Protein AF-A0A7W1XAE5-F1 (afdb_monomer_lite)

Secondary structure (DSSP, 8-state):
-----------TT--EE--SSS--EE--HHHHHHHHHHHHHHHHHHHHHHHHHH-SSS-HHHHHHHHHHHHHHHHHHHTT---HHHHHHHHHHHHHHHHHS-TTSHHHHHHHHHHHHHHHHH-

Foldseek 3Di:
DDDPDLDDDPDPQWDFDDDPDDDTDTDRCVVVVLVVLLVVLLVLLVVLLVCLVVDPQDDPVVSVVLNVLSVVQNVCSVVVNQDLVNLVSLLVSLVVVLVVGPCPDPNNVSSVSSNVSSVVNND

Radius of gyration: 20.69 Å; chains: 1; bounding box: 38×56×49 Å

Organism: NCBI:txid1329516

Sequence (123 aa):
MGKDGIHIDQNHGQLIINKGGKNSIVQNNYLQHQRNEWDVLERKLRQLIETLEKTDELNEDKKVEYLATLYGPQKMVEAGKCTKGILEHLNQKLNEMSGIIAAGGTLGGMISAVMQTVDTLLK

pLDDT: mean 72.7, std 19.14, range [35.44, 89.56]

Structure (mmCIF, N/CA/C/O backbone):
data_AF-A0A7W1XAE5-F1
#
_entry.id   AF-A0A7W1XAE5-F1
#
loop_
_atom_site.group_PDB
_atom_site.id
_atom_site.type_symbol
_atom_site.label_atom_id
_atom_site.label_alt_id
_atom_site.label_comp_id
_atom_site.label_asym_id
_atom_site.label_entity_id
_atom_site.label_seq_id
_atom_site.pdbx_PDB_ins_code
_atom_site.Cartn_x
_atom_site.Cartn_y
_atom_site.Cartn_z
_atom_site.occupancy
_atom_site.B_iso_or_equiv
_atom_site.auth_seq_id
_atom_site.auth_comp_id
_atom_site.auth_asym_id
_atom_site.auth_atom_id
_atom_site.pdbx_PDB_model_num
ATOM 1 N N . MET A 1 1 ? 21.583 -45.239 -31.376 1.00 35.44 1 MET A N 1
ATOM 2 C CA . MET A 1 1 ? 20.964 -45.092 -30.041 1.00 35.44 1 MET A CA 1
ATOM 3 C C . MET A 1 1 ? 21.604 -43.888 -29.361 1.00 35.44 1 MET A C 1
ATOM 5 O O . MET A 1 1 ? 22.648 -44.032 -28.739 1.00 35.44 1 MET A O 1
ATOM 9 N N . GLY A 1 2 ? 21.068 -42.688 -29.596 1.00 38.72 2 GLY A N 1
ATOM 10 C CA . GLY A 1 2 ? 21.541 -41.464 -28.943 1.00 38.72 2 GLY A CA 1
ATOM 11 C C . GLY A 1 2 ? 20.830 -41.323 -27.605 1.00 38.72 2 GLY A C 1
ATOM 12 O O . GLY A 1 2 ? 19.608 -41.404 -27.566 1.00 38.72 2 GLY A O 1
ATOM 13 N N . LYS A 1 3 ? 21.585 -41.215 -26.513 1.00 40.84 3 LYS A N 1
ATOM 14 C CA . LYS A 1 3 ? 21.030 -41.023 -25.174 1.00 40.84 3 LYS A CA 1
ATOM 15 C C . LYS A 1 3 ? 20.512 -39.589 -25.070 1.00 40.84 3 LYS A C 1
ATOM 17 O O . LYS A 1 3 ? 21.309 -38.672 -24.897 1.00 40.84 3 LYS A O 1
ATOM 22 N N . ASP A 1 4 ? 19.200 -39.411 -25.179 1.00 38.31 4 ASP A N 1
ATOM 23 C CA . ASP A 1 4 ? 18.535 -38.190 -24.732 1.00 38.31 4 ASP A CA 1
ATOM 24 C C . ASP A 1 4 ? 18.694 -38.105 -23.210 1.00 38.31 4 ASP A C 1
ATOM 26 O O . ASP A 1 4 ? 18.134 -38.904 -22.459 1.00 38.31 4 ASP A O 1
ATOM 30 N N . GLY A 1 5 ? 19.543 -37.188 -22.755 1.00 41.38 5 GLY A N 1
ATOM 31 C CA . GLY A 1 5 ? 19.808 -36.947 -21.343 1.00 41.38 5 GLY A CA 1
ATOM 32 C C . GLY A 1 5 ? 19.463 -35.510 -20.994 1.00 41.38 5 GLY A C 1
ATOM 33 O O . GLY A 1 5 ? 20.032 -34.581 -21.564 1.00 41.38 5 GLY A O 1
ATOM 34 N N . ILE A 1 6 ? 18.546 -35.325 -20.047 1.00 45.03 6 ILE A N 1
ATOM 35 C CA . ILE A 1 6 ? 18.319 -34.029 -19.410 1.00 45.03 6 ILE A CA 1
ATOM 36 C C . ILE A 1 6 ? 19.484 -33.818 -18.438 1.00 45.03 6 ILE A C 1
ATOM 38 O O . ILE A 1 6 ? 19.527 -34.441 -17.380 1.00 45.03 6 ILE A O 1
ATOM 42 N N . HIS A 1 7 ? 20.449 -32.977 -18.809 1.00 44.19 7 HIS A N 1
ATOM 43 C CA . HIS A 1 7 ? 21.460 -32.489 -17.873 1.00 44.19 7 HIS A CA 1
ATOM 44 C C . HIS A 1 7 ? 20.893 -31.274 -17.140 1.00 44.19 7 HIS A C 1
ATOM 46 O O . HIS A 1 7 ? 20.682 -30.224 -17.744 1.00 44.19 7 HIS A O 1
ATOM 52 N N . ILE A 1 8 ? 20.625 -31.434 -15.845 1.00 44.62 8 ILE A N 1
ATOM 53 C CA . ILE A 1 8 ? 20.294 -30.329 -14.946 1.00 44.62 8 ILE A CA 1
ATOM 54 C C . ILE A 1 8 ? 21.602 -29.924 -14.271 1.00 44.62 8 ILE A C 1
ATOM 56 O O . ILE A 1 8 ? 22.023 -30.559 -13.308 1.00 44.62 8 ILE A O 1
ATOM 60 N N . ASP A 1 9 ? 22.266 -28.906 -14.812 1.00 44.88 9 ASP A N 1
ATOM 61 C CA . ASP A 1 9 ? 23.418 -28.284 -14.162 1.00 44.88 9 ASP A CA 1
ATOM 62 C C . ASP A 1 9 ? 22.887 -27.223 -13.188 1.00 44.88 9 ASP A C 1
ATOM 64 O O . ASP A 1 9 ? 22.155 -26.312 -13.585 1.00 44.88 9 ASP A O 1
ATOM 68 N N . GLN A 1 10 ? 23.169 -27.376 -11.892 1.00 38.59 10 GLN A N 1
ATOM 69 C CA . GLN A 1 10 ? 22.765 -26.413 -10.866 1.00 38.59 10 GLN A CA 1
ATOM 70 C C . GLN A 1 10 ? 23.663 -25.175 -10.936 1.00 38.59 10 GLN A C 1
ATOM 72 O O . GLN A 1 10 ? 24.534 -24.966 -10.096 1.00 38.59 10 GLN A O 1
ATOM 77 N N . ASN A 1 11 ? 23.421 -24.321 -11.926 1.00 42.53 11 ASN A N 1
ATOM 78 C CA . ASN A 1 11 ? 23.874 -22.939 -11.893 1.00 42.53 11 ASN A CA 1
ATOM 79 C C . ASN A 1 11 ? 22.654 -22.064 -11.599 1.00 42.53 11 ASN A C 1
ATOM 81 O O . ASN A 1 11 ? 21.674 -22.068 -12.349 1.00 42.53 11 ASN A O 1
ATOM 85 N N . HIS A 1 12 ? 22.668 -21.393 -10.446 1.00 45.88 12 HIS A N 1
ATOM 86 C CA . HIS A 1 12 ? 21.528 -20.659 -9.900 1.00 45.88 12 HIS A CA 1
ATOM 87 C C . HIS A 1 12 ? 20.979 -19.646 -10.925 1.00 45.88 12 HIS A C 1
ATOM 89 O O . HIS A 1 12 ? 21.525 -18.560 -11.094 1.00 45.88 12 HIS A O 1
ATOM 95 N N . GLY A 1 13 ? 19.882 -20.004 -11.603 1.00 40.06 13 GLY A N 1
ATOM 96 C CA . GLY A 1 13 ? 19.088 -19.092 -12.434 1.00 40.06 13 GLY A CA 1
ATOM 97 C C . GLY A 1 13 ? 19.054 -19.350 -13.946 1.00 40.06 13 GLY A C 1
ATOM 98 O O . GLY A 1 13 ? 18.313 -18.640 -14.627 1.00 40.06 13 GLY A O 1
ATOM 99 N N . GLN A 1 14 ? 19.767 -20.345 -14.491 1.00 40.97 14 GLN A N 1
ATOM 100 C CA . GLN A 1 14 ? 19.694 -20.674 -15.926 1.00 40.97 14 GLN A CA 1
ATOM 101 C C . GLN A 1 14 ? 19.194 -22.100 -16.186 1.00 40.97 14 GLN A C 1
ATOM 103 O O . GLN A 1 14 ? 19.806 -23.080 -15.780 1.00 40.97 14 GLN A O 1
ATOM 108 N N . LEU A 1 15 ? 18.094 -22.206 -16.937 1.00 46.94 15 LEU A N 1
ATOM 109 C CA . LEU A 1 15 ? 17.660 -23.444 -17.584 1.00 46.94 15 LEU A CA 1
ATOM 110 C C . LEU A 1 15 ? 18.138 -23.413 -19.038 1.00 46.94 15 LEU A C 1
ATOM 112 O O . LEU A 1 15 ? 17.645 -22.616 -19.835 1.00 46.94 15 LEU A O 1
ATOM 116 N N . ILE A 1 16 ? 19.097 -24.274 -19.383 1.00 47.50 16 ILE A N 1
ATOM 117 C CA . ILE A 1 16 ? 19.568 -24.449 -20.762 1.00 47.50 16 ILE A CA 1
ATOM 118 C C . ILE A 1 16 ? 18.964 -25.744 -21.307 1.00 47.50 16 ILE A C 1
ATOM 120 O O . ILE A 1 16 ? 19.365 -26.840 -20.923 1.00 47.50 16 ILE A O 1
ATOM 124 N N . ILE A 1 17 ? 18.002 -25.625 -22.222 1.00 49.03 17 ILE A N 1
ATOM 125 C CA . ILE A 1 17 ? 17.396 -26.778 -22.898 1.00 49.03 17 ILE A CA 1
ATOM 126 C C . ILE A 1 17 ? 18.063 -26.936 -24.265 1.00 49.03 17 ILE A C 1
ATOM 128 O O . ILE A 1 17 ? 17.735 -26.226 -25.214 1.00 49.03 17 ILE A O 1
ATOM 132 N N . ASN A 1 18 ? 18.991 -27.887 -24.380 1.00 48.59 18 ASN A N 1
ATOM 133 C CA . ASN A 1 18 ? 19.574 -28.273 -25.664 1.00 48.59 18 ASN A CA 1
ATOM 134 C C . ASN A 1 18 ? 18.723 -29.374 -26.312 1.00 48.59 18 ASN A C 1
ATOM 136 O O . ASN A 1 18 ? 18.915 -30.558 -26.048 1.00 48.59 18 ASN A O 1
ATOM 140 N N . LYS A 1 19 ? 17.792 -28.996 -27.195 1.00 41.41 19 LYS A N 1
ATOM 141 C CA . LYS A 1 19 ? 17.299 -29.915 -28.234 1.00 41.41 19 LYS A CA 1
ATOM 142 C C . LYS A 1 19 ? 18.287 -29.850 -29.393 1.00 41.41 19 LYS A C 1
ATOM 144 O O . LYS A 1 19 ? 18.621 -28.749 -29.811 1.00 41.41 19 LYS A O 1
ATOM 149 N N . GLY A 1 20 ? 18.765 -31.000 -29.873 1.00 47.09 20 GLY A N 1
ATOM 150 C CA . GLY A 1 20 ? 19.842 -31.180 -30.864 1.00 47.09 20 GLY A CA 1
ATOM 151 C C . GLY A 1 20 ? 19.655 -30.526 -32.244 1.00 47.09 20 GLY A C 1
ATOM 152 O O . GLY A 1 20 ? 19.748 -31.191 -33.268 1.00 47.09 20 GLY A O 1
ATOM 153 N N . GLY A 1 21 ? 19.441 -29.216 -32.289 1.00 38.62 21 GLY A N 1
ATOM 154 C CA . GLY A 1 21 ? 19.308 -28.404 -33.485 1.00 38.62 21 GLY A CA 1
ATOM 155 C C . GLY A 1 21 ? 19.331 -26.924 -33.112 1.00 38.62 21 GLY A C 1
ATOM 156 O O . GLY A 1 21 ? 18.298 -26.382 -32.750 1.00 38.62 21 GLY A O 1
ATOM 157 N N . LYS A 1 22 ? 20.524 -26.314 -33.176 1.00 44.59 22 LYS A N 1
ATOM 158 C CA . LYS A 1 22 ? 20.878 -24.876 -33.297 1.00 44.59 22 LYS A CA 1
ATOM 159 C C . LYS A 1 22 ? 20.029 -23.771 -32.624 1.00 44.59 22 LYS A C 1
ATOM 161 O O . LYS A 1 22 ? 20.274 -22.609 -32.917 1.00 44.59 22 LYS A O 1
ATOM 166 N N . ASN A 1 23 ? 19.122 -24.065 -31.700 1.00 38.25 23 ASN A N 1
ATOM 167 C CA . ASN A 1 23 ? 18.337 -23.061 -30.982 1.00 38.25 23 ASN A CA 1
ATOM 168 C C . ASN A 1 23 ? 18.520 -23.242 -29.476 1.00 38.25 23 ASN A C 1
ATOM 170 O O . ASN A 1 23 ? 17.745 -23.924 -28.810 1.00 38.25 23 ASN A O 1
ATOM 174 N N . SER A 1 24 ? 19.562 -22.608 -28.945 1.00 38.81 24 SER A N 1
ATOM 175 C CA . SER A 1 24 ? 19.743 -22.432 -27.507 1.00 38.81 24 SER A CA 1
ATOM 176 C C . SER A 1 24 ? 18.786 -21.336 -27.035 1.00 38.81 24 SER A C 1
ATOM 178 O O . SER A 1 24 ? 19.022 -20.155 -27.280 1.00 38.81 24 SER A O 1
ATOM 180 N N . ILE A 1 25 ? 17.686 -21.710 -26.380 1.00 44.59 25 ILE A N 1
ATOM 181 C CA . ILE A 1 25 ? 16.812 -20.743 -25.705 1.00 44.59 25 ILE A CA 1
ATOM 182 C C . ILE A 1 25 ? 17.432 -20.462 -24.336 1.00 44.59 25 ILE A C 1
ATOM 184 O O . ILE A 1 25 ? 17.345 -21.285 -23.429 1.00 44.59 25 ILE A O 1
ATOM 188 N N . VAL A 1 26 ? 18.083 -19.307 -24.197 1.00 43.25 26 VAL A N 1
ATOM 189 C CA . VAL A 1 26 ? 18.549 -18.792 -22.903 1.00 43.25 26 VAL A CA 1
ATOM 190 C C . VAL A 1 26 ? 17.409 -17.970 -22.305 1.00 43.25 26 VAL A C 1
ATOM 192 O O . VAL A 1 26 ? 17.176 -16.833 -22.710 1.00 43.25 26 VAL A O 1
ATOM 195 N N . GLN A 1 27 ? 16.655 -18.552 -21.370 1.00 41.88 27 GLN A N 1
ATOM 196 C CA . GLN A 1 27 ? 15.601 -17.835 -20.651 1.00 41.88 27 GLN A CA 1
ATOM 197 C C . GLN A 1 27 ? 16.211 -17.159 -19.417 1.00 41.88 27 GLN A C 1
ATOM 199 O O . GLN A 1 27 ? 16.582 -17.811 -18.444 1.00 41.88 27 GLN A O 1
ATOM 204 N N . ASN A 1 28 ? 16.358 -15.837 -19.484 1.00 37.09 28 ASN A N 1
ATOM 205 C CA . ASN A 1 28 ? 16.932 -15.031 -18.412 1.00 37.09 28 ASN A CA 1
ATOM 206 C C . ASN A 1 28 ? 15.850 -14.768 -17.343 1.00 37.09 28 ASN A C 1
ATOM 208 O O . ASN A 1 28 ? 15.032 -13.859 -17.478 1.00 37.09 28 ASN A O 1
ATOM 212 N N . ASN A 1 29 ? 15.801 -15.610 -16.307 1.00 43.47 29 ASN A N 1
ATOM 213 C CA . ASN A 1 29 ? 14.707 -15.683 -15.323 1.00 43.47 29 ASN A 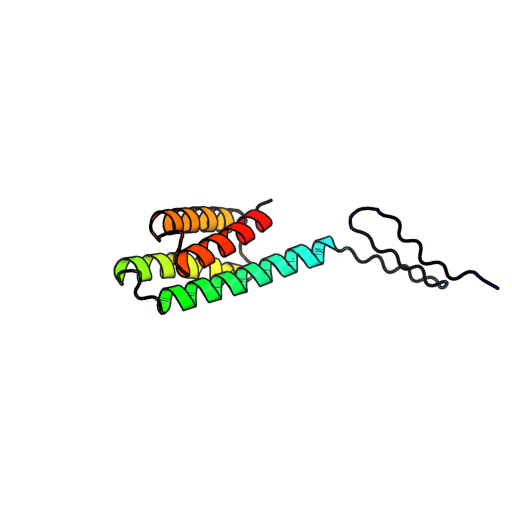CA 1
ATOM 214 C C . ASN A 1 29 ? 14.578 -14.434 -14.415 1.00 43.47 29 ASN A C 1
ATOM 216 O O . ASN A 1 29 ? 13.554 -14.217 -13.767 1.00 43.47 29 ASN A O 1
ATOM 220 N N . TYR A 1 30 ? 15.609 -13.584 -14.390 1.00 41.72 30 TYR A N 1
ATOM 221 C CA . TYR A 1 30 ? 15.699 -12.408 -13.518 1.00 41.72 30 TYR A CA 1
ATOM 222 C C . TYR A 1 30 ? 14.729 -11.280 -13.917 1.00 41.72 30 TYR A C 1
ATOM 224 O O . TYR A 1 30 ? 14.113 -10.644 -13.065 1.00 41.72 30 TYR A O 1
ATOM 232 N N . LEU A 1 31 ? 14.524 -11.072 -15.225 1.00 43.09 31 LEU A N 1
ATOM 233 C CA . LEU A 1 31 ? 13.614 -10.039 -15.742 1.00 43.09 31 LEU A CA 1
ATOM 234 C C . LEU A 1 31 ? 12.133 -10.408 -15.559 1.00 43.09 31 LEU A C 1
ATOM 236 O O . LEU A 1 31 ? 11.295 -9.518 -15.433 1.00 43.09 31 LEU A O 1
ATOM 240 N N . GLN A 1 32 ? 11.797 -11.704 -15.523 1.00 48.12 32 GLN A N 1
ATOM 241 C CA . GLN A 1 32 ? 10.431 -12.157 -15.231 1.00 48.12 32 GLN A CA 1
ATOM 242 C C . GLN A 1 32 ? 10.089 -12.033 -13.744 1.00 48.12 32 GLN A C 1
ATOM 244 O O . GLN A 1 32 ? 8.970 -11.637 -13.431 1.00 48.12 32 GLN A O 1
ATOM 249 N N . HIS A 1 33 ? 11.039 -12.305 -12.841 1.00 48.81 33 HIS A N 1
ATOM 250 C CA . HIS A 1 33 ? 10.824 -12.142 -11.400 1.00 48.81 33 HIS A CA 1
ATOM 251 C C . HIS A 1 33 ? 10.515 -10.690 -11.022 1.00 48.81 33 HIS A C 1
ATOM 253 O O . HIS A 1 33 ? 9.514 -10.446 -10.361 1.00 48.81 33 HIS A O 1
ATOM 259 N N . GLN A 1 34 ? 11.298 -9.713 -11.499 1.00 52.41 34 GLN A N 1
ATOM 260 C CA . GLN A 1 34 ? 11.035 -8.304 -11.174 1.00 52.41 34 GLN A CA 1
ATOM 261 C C . GLN A 1 34 ? 9.696 -7.806 -11.728 1.00 52.41 34 GLN A C 1
ATOM 263 O O . GLN A 1 34 ? 8.976 -7.107 -11.022 1.00 52.41 34 GLN A O 1
ATOM 268 N N . ARG A 1 35 ? 9.324 -8.182 -12.961 1.00 58.34 35 ARG A N 1
ATOM 269 C CA . ARG A 1 35 ? 8.004 -7.830 -13.518 1.00 58.34 35 ARG A CA 1
ATOM 270 C C . ARG A 1 35 ? 6.865 -8.389 -12.662 1.00 58.34 35 ARG A C 1
ATOM 272 O O . ARG A 1 35 ? 5.906 -7.681 -12.394 1.00 58.34 35 ARG A O 1
ATOM 279 N N . ASN A 1 36 ? 7.025 -9.622 -12.185 1.00 71.25 36 ASN A N 1
ATOM 280 C CA . ASN A 1 36 ? 6.048 -10.284 -11.330 1.00 71.25 36 ASN A CA 1
ATOM 281 C C . ASN A 1 36 ? 5.925 -9.598 -9.957 1.00 71.25 36 ASN A C 1
ATOM 283 O O . ASN A 1 36 ? 4.817 -9.425 -9.467 1.00 71.25 36 ASN A O 1
ATOM 287 N N . GLU A 1 37 ? 7.026 -9.138 -9.355 1.00 81.31 37 GLU A N 1
ATOM 288 C CA . GLU A 1 37 ? 6.989 -8.433 -8.062 1.00 81.31 37 GLU A CA 1
ATOM 289 C C . GLU A 1 37 ? 6.275 -7.072 -8.142 1.00 81.31 37 GLU A C 1
ATOM 291 O O . GLU A 1 37 ? 5.535 -6.713 -7.226 1.00 81.31 37 GLU A O 1
ATOM 296 N N . TRP A 1 38 ? 6.417 -6.336 -9.251 1.00 83.44 38 TRP A N 1
ATOM 297 C CA . TRP A 1 38 ? 5.644 -5.107 -9.482 1.00 83.44 38 TRP A CA 1
ATOM 298 C C . TRP A 1 38 ? 4.141 -5.391 -9.639 1.00 83.44 38 TRP A C 1
ATOM 300 O O . TRP A 1 38 ? 3.330 -4.710 -9.009 1.00 83.44 38 TRP A O 1
ATOM 310 N N . ASP A 1 39 ? 3.769 -6.441 -10.381 1.00 83.44 39 ASP A N 1
ATOM 311 C CA . ASP A 1 39 ? 2.372 -6.890 -10.514 1.00 83.44 39 ASP A CA 1
ATOM 312 C C . ASP A 1 39 ? 1.802 -7.399 -9.168 1.00 83.44 39 ASP A C 1
ATOM 314 O O . ASP A 1 39 ? 0.615 -7.257 -8.853 1.00 83.44 39 ASP A O 1
ATOM 318 N N . VAL A 1 40 ? 2.643 -8.015 -8.330 1.00 86.75 40 VAL A N 1
ATOM 319 C CA . VAL A 1 40 ? 2.293 -8.422 -6.961 1.00 86.75 40 VAL A CA 1
ATOM 320 C C . VAL A 1 40 ? 2.075 -7.194 -6.077 1.00 86.75 40 VAL A C 1
ATOM 322 O O . VAL A 1 40 ? 1.080 -7.162 -5.348 1.00 86.75 40 VAL A O 1
ATOM 325 N N . LEU A 1 41 ? 2.948 -6.186 -6.156 1.00 88.69 41 LEU A N 1
ATOM 326 C CA . LEU A 1 41 ? 2.814 -4.944 -5.397 1.00 88.69 41 LEU A CA 1
ATOM 327 C C . LEU A 1 41 ? 1.527 -4.203 -5.770 1.00 88.69 41 LEU A C 1
ATOM 329 O O . LEU A 1 41 ? 0.794 -3.800 -4.868 1.00 88.69 41 LEU A O 1
ATOM 333 N N . GLU A 1 42 ? 1.221 -4.070 -7.065 1.00 87.69 42 GLU A N 1
ATOM 334 C CA . GLU A 1 42 ? -0.012 -3.428 -7.538 1.00 87.69 42 GLU A CA 1
ATOM 335 C C . GLU A 1 42 ? -1.250 -4.101 -6.931 1.00 87.69 42 GLU A C 1
ATOM 337 O O . GLU A 1 42 ? -2.082 -3.445 -6.299 1.00 87.69 42 GLU A O 1
ATOM 342 N N . ARG A 1 43 ? -1.351 -5.431 -7.065 1.00 86.62 43 ARG A N 1
ATOM 343 C CA . ARG A 1 43 ? -2.501 -6.187 -6.548 1.00 86.62 43 ARG A CA 1
ATOM 344 C C . ARG A 1 43 ? -2.632 -6.070 -5.035 1.00 86.62 43 ARG A C 1
ATOM 346 O O . ARG A 1 43 ? -3.740 -5.864 -4.545 1.00 86.62 43 ARG A O 1
ATOM 353 N N . LYS A 1 44 ? -1.526 -6.188 -4.294 1.00 87.62 44 LYS A N 1
ATOM 354 C CA . LYS A 1 44 ? -1.544 -6.091 -2.827 1.00 87.62 44 LYS A CA 1
ATOM 355 C C . LYS A 1 44 ? -1.897 -4.680 -2.353 1.00 87.62 44 LYS A C 1
ATOM 357 O O . LYS A 1 44 ? -2.667 -4.552 -1.407 1.00 87.62 44 LYS A O 1
ATOM 362 N N . LEU A 1 45 ? -1.396 -3.635 -3.018 1.00 89.38 45 LEU A N 1
ATOM 363 C CA . LEU A 1 45 ? -1.788 -2.250 -2.734 1.00 89.38 45 LEU A CA 1
ATOM 364 C C . LEU A 1 45 ? -3.282 -2.038 -2.970 1.00 89.38 45 LEU A C 1
ATOM 366 O O . LEU A 1 45 ? -3.951 -1.466 -2.114 1.00 89.38 45 LEU A O 1
ATOM 370 N N . ARG A 1 46 ? -3.822 -2.550 -4.083 1.00 87.25 46 ARG A N 1
ATOM 371 C CA . ARG A 1 46 ? -5.260 -2.465 -4.369 1.00 87.25 46 ARG A CA 1
ATOM 372 C C . ARG A 1 46 ? -6.095 -3.182 -3.307 1.00 87.25 46 ARG A C 1
ATOM 374 O O . ARG A 1 46 ? -7.045 -2.604 -2.794 1.00 87.25 46 ARG A O 1
ATOM 381 N N . GLN A 1 47 ? -5.710 -4.399 -2.925 1.00 88.25 47 GLN A N 1
ATOM 382 C CA . GLN A 1 47 ? -6.393 -5.152 -1.866 1.00 88.25 47 GLN A CA 1
ATOM 383 C C . GLN A 1 47 ? -6.333 -4.447 -0.508 1.00 88.25 47 GLN A C 1
ATOM 385 O O . GLN A 1 47 ? -7.332 -4.430 0.214 1.00 88.25 47 GLN A O 1
ATOM 390 N N . LEU A 1 48 ? -5.185 -3.853 -0.165 1.00 88.69 48 LEU A N 1
ATOM 391 C CA . LEU A 1 48 ? -5.039 -3.068 1.056 1.00 88.69 48 LEU A CA 1
ATOM 392 C C . LEU A 1 48 ? -5.982 -1.861 1.034 1.00 88.69 48 LEU A C 1
ATOM 394 O O . LEU A 1 48 ? -6.712 -1.673 1.999 1.00 88.69 48 LEU A O 1
ATOM 398 N N . ILE A 1 49 ? -6.012 -1.094 -0.060 1.00 89.56 49 ILE A N 1
ATOM 399 C CA . ILE A 1 49 ? -6.904 0.065 -0.227 1.00 89.56 49 ILE A CA 1
ATOM 400 C C . ILE A 1 49 ? -8.371 -0.353 -0.095 1.00 89.56 49 ILE A C 1
ATOM 402 O O . ILE A 1 49 ? -9.079 0.203 0.738 1.00 89.56 49 ILE A O 1
ATOM 406 N N . GLU A 1 50 ? -8.815 -1.382 -0.823 1.00 88.81 50 GLU A N 1
ATOM 407 C CA . GLU A 1 50 ? -10.204 -1.862 -0.752 1.00 88.81 50 GLU A CA 1
ATOM 408 C C . GLU A 1 50 ? -10.596 -2.330 0.656 1.00 88.81 50 GLU A C 1
ATOM 410 O O . GLU A 1 50 ? -11.730 -2.131 1.098 1.00 88.81 50 GLU A O 1
ATOM 415 N N . THR A 1 51 ? -9.670 -2.974 1.368 1.00 87.06 51 THR A N 1
ATOM 416 C CA . THR A 1 51 ? -9.905 -3.426 2.746 1.00 87.06 51 THR A CA 1
ATOM 417 C C . THR A 1 51 ? -9.950 -2.243 3.701 1.00 87.06 51 THR A C 1
ATOM 419 O O . THR A 1 51 ? -10.790 -2.205 4.596 1.00 87.06 51 THR A O 1
ATOM 422 N N . LEU A 1 52 ? -9.090 -1.249 3.490 1.00 87.25 52 LEU A N 1
ATOM 423 C CA . LEU A 1 52 ? -9.030 -0.038 4.296 1.00 87.25 52 LEU A CA 1
ATOM 424 C C . LEU A 1 52 ? -10.268 0.844 4.076 1.00 87.25 52 LEU A C 1
ATOM 426 O O . LEU A 1 52 ? -10.757 1.442 5.025 1.00 87.25 52 LEU A O 1
ATOM 430 N N . GLU A 1 53 ? -10.858 0.857 2.880 1.00 86.44 53 GLU A N 1
ATOM 431 C CA . GLU A 1 53 ? -12.150 1.512 2.627 1.00 86.44 53 GLU A CA 1
ATOM 432 C C . GLU A 1 53 ? -13.300 0.841 3.389 1.00 86.44 53 GLU A C 1
ATOM 434 O O . GLU A 1 53 ? -14.158 1.525 3.950 1.00 86.44 53 GLU A O 1
ATOM 439 N N . LYS A 1 54 ? -13.291 -0.494 3.463 1.00 85.44 54 LYS A N 1
ATOM 440 C CA . LYS A 1 54 ? -14.385 -1.301 4.032 1.00 85.44 54 LYS A CA 1
ATOM 441 C C . LYS A 1 54 ? -14.237 -1.624 5.518 1.00 85.44 54 LYS A C 1
ATOM 443 O O . LYS A 1 54 ? -15.185 -2.127 6.104 1.00 85.44 54 LYS A O 1
ATOM 448 N N . THR A 1 55 ? -13.070 -1.396 6.119 1.00 81.94 55 THR A N 1
ATOM 449 C CA . THR A 1 55 ? -12.838 -1.742 7.528 1.00 81.94 55 THR A CA 1
ATOM 450 C C . THR A 1 55 ? -13.505 -0.747 8.473 1.00 81.94 55 THR A C 1
ATOM 452 O O . THR A 1 55 ? -13.437 0.461 8.254 1.00 81.94 55 THR A O 1
ATOM 455 N N . ASP A 1 56 ? -14.085 -1.245 9.559 1.00 81.06 56 ASP A N 1
ATOM 456 C CA . ASP A 1 56 ? -14.585 -0.433 10.676 1.00 81.06 56 ASP A CA 1
ATOM 457 C C . ASP A 1 56 ? -13.559 -0.349 11.827 1.00 81.06 56 ASP A C 1
ATOM 459 O O . ASP A 1 56 ? -13.835 0.209 12.887 1.00 81.06 56 ASP A O 1
ATOM 463 N N . GLU A 1 57 ? -12.351 -0.901 11.633 1.00 74.81 57 GLU A N 1
ATOM 464 C CA . GLU A 1 57 ? -11.274 -0.928 12.638 1.00 74.81 57 GLU A CA 1
ATOM 465 C C . GLU A 1 57 ? -10.592 0.440 12.835 1.00 74.81 57 GLU A C 1
ATOM 467 O O . GLU A 1 57 ? -9.856 0.640 13.802 1.00 74.81 57 GLU A O 1
ATOM 472 N N . LEU A 1 58 ? -10.817 1.387 11.919 1.00 80.25 58 LEU A N 1
ATOM 473 C CA . LEU A 1 58 ? -10.236 2.728 11.931 1.00 80.25 58 LEU A CA 1
ATOM 474 C C . LEU A 1 58 ? -11.339 3.786 11.929 1.00 80.25 58 LEU A C 1
ATOM 476 O O . LEU A 1 58 ? -12.354 3.638 11.250 1.00 80.25 58 LEU A O 1
ATOM 480 N N . ASN A 1 59 ? -11.108 4.894 12.634 1.00 84.56 59 ASN A N 1
ATOM 481 C CA . ASN A 1 59 ? -11.949 6.078 12.492 1.00 84.56 59 ASN A CA 1
ATOM 482 C C . ASN A 1 59 ? -11.809 6.676 11.081 1.00 84.56 59 ASN A C 1
ATOM 484 O O . ASN A 1 59 ? -10.777 6.514 10.423 1.00 84.56 59 ASN A O 1
ATOM 488 N N . GLU A 1 60 ? -12.839 7.393 10.626 1.00 84.56 60 GLU A N 1
ATOM 489 C CA . GLU A 1 60 ? -12.860 7.949 9.267 1.00 84.56 60 GLU A CA 1
ATOM 490 C C . GLU A 1 60 ? -11.669 8.872 8.986 1.00 84.56 60 GLU A C 1
ATOM 492 O O . GLU A 1 60 ? -11.071 8.766 7.919 1.00 84.56 60 GLU A O 1
ATOM 497 N N . ASP A 1 61 ? -11.247 9.686 9.958 1.00 85.12 61 ASP A N 1
ATOM 498 C CA . ASP A 1 61 ? -10.103 10.591 9.788 1.00 85.12 61 ASP A CA 1
ATOM 499 C C . ASP A 1 61 ? -8.805 9.839 9.445 1.00 85.12 61 ASP A C 1
ATOM 501 O O . ASP A 1 61 ? -8.137 10.168 8.462 1.00 85.12 61 ASP A O 1
ATOM 505 N N . LYS A 1 62 ? -8.459 8.779 10.197 1.00 84.12 62 LYS A N 1
ATOM 506 C CA . LYS A 1 62 ? -7.255 7.979 9.899 1.00 84.12 62 LYS A CA 1
ATOM 507 C C . LYS A 1 62 ? -7.419 7.166 8.627 1.00 84.12 62 LYS A C 1
ATOM 509 O O . LYS A 1 62 ? -6.450 6.983 7.893 1.00 84.12 62 LYS 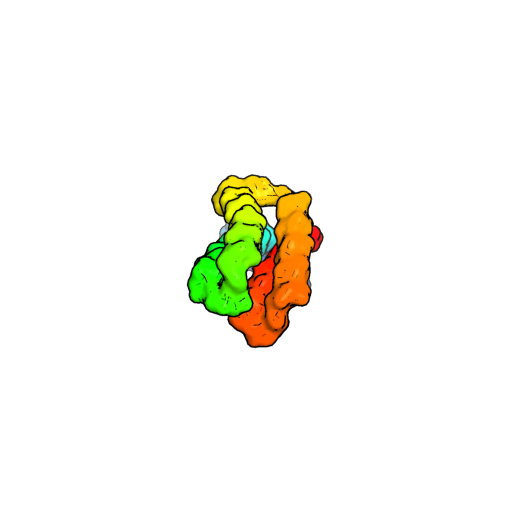A O 1
ATOM 514 N N . LYS A 1 63 ? -8.632 6.679 8.354 1.00 87.00 63 LYS A N 1
ATOM 515 C CA . LYS A 1 63 ? -8.933 5.966 7.112 1.00 87.00 63 LYS A CA 1
ATOM 516 C C . LYS A 1 63 ? -8.632 6.860 5.906 1.00 87.00 63 LYS A C 1
ATOM 518 O O . LYS A 1 63 ? -7.891 6.447 5.018 1.00 87.00 63 LYS A O 1
ATOM 523 N N . VAL A 1 64 ? -9.131 8.097 5.902 1.00 86.62 64 VAL A N 1
ATOM 524 C CA . VAL A 1 64 ? -8.886 9.078 4.833 1.00 86.62 64 VAL A CA 1
ATOM 525 C C . VAL A 1 64 ? -7.397 9.400 4.701 1.00 86.62 64 VAL A C 1
ATOM 527 O O . VAL A 1 64 ? -6.876 9.403 3.584 1.00 86.62 64 VAL A O 1
ATOM 530 N N . GLU A 1 65 ? -6.692 9.613 5.815 1.00 87.06 65 GLU A N 1
ATOM 531 C CA . GLU A 1 65 ? -5.247 9.878 5.814 1.00 87.06 65 GLU A CA 1
ATOM 532 C C . GLU A 1 65 ? -4.446 8.723 5.183 1.00 87.06 65 GLU A C 1
ATOM 534 O O . GLU A 1 65 ? -3.572 8.935 4.330 1.00 87.06 65 GLU A O 1
ATOM 539 N N . TYR A 1 66 ? -4.766 7.483 5.556 1.00 87.25 66 TYR A N 1
ATOM 540 C CA . TYR A 1 66 ? -4.088 6.300 5.033 1.00 87.25 66 TYR A CA 1
ATOM 541 C C . TYR A 1 66 ? -4.421 6.041 3.567 1.00 87.25 66 TYR A C 1
ATOM 543 O O . TYR A 1 66 ? -3.511 5.773 2.782 1.00 87.25 66 TYR A O 1
ATOM 551 N N . LEU A 1 67 ? -5.683 6.201 3.160 1.00 88.69 67 LEU A N 1
ATOM 552 C CA . LEU A 1 67 ? -6.072 6.107 1.753 1.00 88.69 67 LEU A CA 1
ATOM 553 C C . LEU A 1 67 ? -5.339 7.148 0.904 1.00 88.69 67 LEU A C 1
ATOM 555 O O . LEU A 1 67 ? -4.751 6.797 -0.119 1.00 88.69 67 LEU A O 1
ATOM 559 N N . ALA A 1 68 ? -5.297 8.409 1.348 1.00 86.94 68 ALA A N 1
ATOM 560 C CA . ALA A 1 68 ? -4.578 9.473 0.647 1.00 86.94 68 ALA A CA 1
ATOM 561 C C . ALA A 1 68 ? -3.088 9.133 0.465 1.00 86.94 68 ALA A C 1
ATOM 563 O O . ALA A 1 68 ? -2.513 9.379 -0.599 1.00 86.94 68 ALA A O 1
ATOM 564 N N . THR A 1 69 ? -2.488 8.505 1.477 1.00 86.88 69 THR A N 1
ATOM 565 C CA . THR A 1 69 ? -1.089 8.067 1.449 1.00 86.88 69 THR A CA 1
ATOM 566 C C . THR A 1 69 ? -0.848 6.907 0.479 1.00 86.88 69 THR A C 1
ATOM 568 O O . THR A 1 69 ? 0.196 6.876 -0.170 1.00 86.88 69 THR A O 1
ATOM 571 N N . LEU A 1 70 ? -1.792 5.968 0.343 1.00 88.56 70 LEU A N 1
ATOM 572 C CA . LEU A 1 70 ? -1.647 4.773 -0.502 1.00 88.56 70 LEU A CA 1
ATOM 573 C C . LEU A 1 70 ? -2.009 5.019 -1.976 1.00 88.56 70 LEU A C 1
ATOM 575 O O . LEU A 1 70 ? -1.393 4.423 -2.863 1.00 88.56 70 LEU A O 1
ATO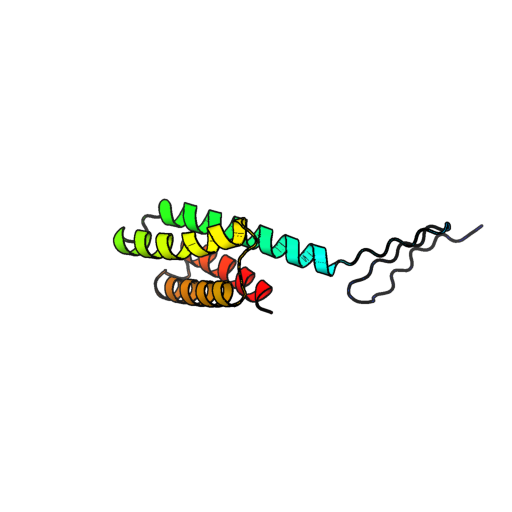M 579 N N . TYR A 1 71 ? -2.941 5.935 -2.260 1.00 87.12 71 TYR A N 1
ATOM 580 C CA . TYR A 1 71 ? -3.385 6.236 -3.628 1.00 87.12 71 TYR A CA 1
ATOM 581 C C . TYR A 1 71 ? -2.274 6.806 -4.523 1.00 87.12 71 TYR A C 1
ATOM 583 O O . TYR A 1 71 ? -2.236 6.524 -5.723 1.00 87.12 71 TYR A O 1
ATOM 591 N N . GLY A 1 72 ? -1.363 7.610 -3.966 1.00 85.88 72 GLY A N 1
ATOM 592 C CA . GLY A 1 72 ? -0.228 8.166 -4.711 1.00 85.88 72 GLY A CA 1
ATOM 593 C C . GLY A 1 72 ? 0.718 7.072 -5.228 1.00 85.88 72 GLY A C 1
ATOM 594 O O . GLY A 1 72 ? 0.871 6.931 -6.445 1.00 85.88 72 GLY A O 1
ATOM 595 N N . PRO A 1 73 ? 1.310 6.262 -4.331 1.00 85.06 73 PRO A N 1
ATOM 596 C CA . PRO A 1 73 ? 2.139 5.119 -4.695 1.00 85.06 73 PRO A CA 1
ATOM 597 C C . PRO A 1 73 ? 1.421 4.109 -5.595 1.00 85.06 73 PRO A C 1
ATOM 599 O O . PRO A 1 73 ? 2.021 3.676 -6.573 1.00 85.06 73 PRO A O 1
ATOM 602 N N . GLN A 1 74 ? 0.141 3.790 -5.349 1.00 85.62 74 GLN A N 1
ATOM 603 C CA . GLN A 1 74 ? -0.634 2.894 -6.221 1.00 85.62 74 GLN A CA 1
ATOM 604 C C . GLN A 1 74 ? -0.647 3.396 -7.672 1.00 85.62 74 GLN A C 1
ATOM 606 O O . GLN A 1 74 ? -0.253 2.662 -8.574 1.00 85.62 74 GLN A O 1
ATOM 611 N N . LYS A 1 75 ? -1.020 4.662 -7.905 1.00 86.31 75 LYS A N 1
ATOM 612 C CA . LYS A 1 75 ? -1.043 5.245 -9.260 1.00 86.31 75 LYS A CA 1
ATOM 613 C C . LYS A 1 75 ? 0.335 5.246 -9.918 1.00 86.31 75 LYS A C 1
ATOM 615 O O . LYS A 1 75 ? 0.445 5.107 -11.134 1.00 86.31 75 LYS A O 1
ATOM 620 N N . MET A 1 76 ? 1.395 5.426 -9.132 1.00 84.94 76 MET A N 1
ATOM 621 C CA . MET A 1 76 ? 2.768 5.403 -9.638 1.00 84.94 76 MET A CA 1
ATOM 622 C C . MET A 1 76 ? 3.224 3.986 -10.001 1.00 84.94 76 MET A C 1
ATOM 624 O O . MET A 1 76 ? 3.922 3.830 -11.003 1.00 84.94 76 MET A O 1
ATOM 628 N N . VAL A 1 77 ? 2.816 2.973 -9.231 1.00 85.44 77 VAL A N 1
ATOM 629 C CA . VAL A 1 77 ? 3.045 1.552 -9.539 1.00 85.44 77 VAL A CA 1
ATOM 630 C C . VAL A 1 77 ? 2.277 1.152 -10.800 1.00 85.44 77 VAL A C 1
ATOM 632 O O . VAL A 1 77 ? 2.901 0.663 -11.736 1.00 85.44 77 VAL A O 1
ATOM 635 N N . GLU A 1 78 ? 0.982 1.474 -10.892 1.00 81.31 78 GLU A N 1
ATOM 636 C CA . GLU A 1 78 ? 0.142 1.206 -12.076 1.00 81.31 78 GLU A CA 1
ATOM 637 C C . GLU A 1 78 ? 0.690 1.885 -13.346 1.00 81.31 78 GLU A C 1
ATOM 639 O O . GLU A 1 78 ? 0.652 1.326 -14.440 1.00 81.31 78 GLU A O 1
ATOM 644 N N . ALA A 1 79 ? 1.253 3.091 -13.212 1.00 81.69 79 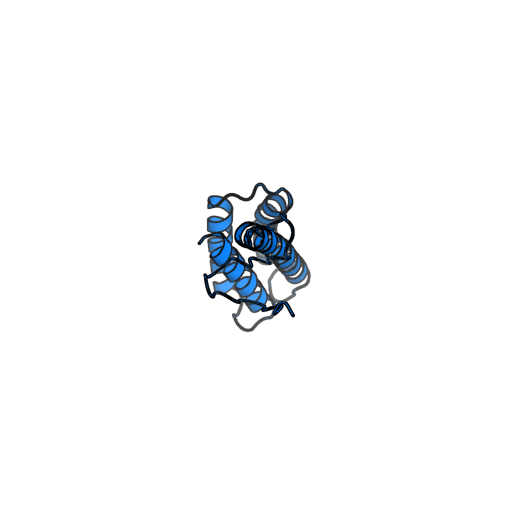ALA A N 1
ATOM 645 C CA . ALA A 1 79 ? 1.870 3.811 -14.324 1.00 81.69 79 ALA A CA 1
ATOM 646 C C . ALA A 1 79 ? 3.294 3.332 -14.673 1.00 81.69 79 ALA A C 1
ATOM 648 O O . ALA A 1 79 ? 3.900 3.885 -15.594 1.00 81.69 79 ALA A O 1
ATOM 649 N N . GLY A 1 80 ? 3.867 2.383 -13.921 1.00 79.50 80 GLY A N 1
ATOM 650 C CA . GLY A 1 80 ? 5.261 1.951 -14.071 1.00 79.50 80 GLY A CA 1
ATOM 651 C C . GLY A 1 80 ? 6.287 3.059 -13.792 1.00 79.50 80 GLY A C 1
ATOM 652 O O . GLY A 1 80 ? 7.407 3.011 -14.295 1.00 79.50 80 GLY A O 1
ATOM 653 N N . LYS A 1 81 ? 5.900 4.090 -13.029 1.00 80.69 81 LYS A N 1
ATOM 654 C CA . LYS A 1 81 ? 6.717 5.273 -12.687 1.00 80.69 81 LYS A CA 1
ATOM 655 C C . LYS A 1 81 ? 7.182 5.275 -11.231 1.00 80.69 81 LYS A C 1
ATOM 657 O O . LYS A 1 81 ? 7.691 6.286 -10.748 1.00 80.69 81 LYS A O 1
ATOM 662 N N . CYS A 1 82 ? 6.975 4.177 -10.514 1.00 82.75 82 CYS A N 1
ATOM 663 C CA . CYS A 1 82 ? 7.371 4.069 -9.122 1.00 82.75 82 CYS A CA 1
ATOM 664 C C . CYS A 1 82 ? 8.902 4.027 -9.019 1.00 82.75 82 CYS A C 1
ATOM 666 O O . CYS A 1 82 ? 9.553 3.125 -9.541 1.00 82.75 82 CYS A O 1
ATOM 668 N N . THR A 1 83 ? 9.483 5.040 -8.381 1.00 84.75 83 THR A N 1
ATOM 669 C CA . THR A 1 83 ? 10.927 5.124 -8.149 1.00 84.75 83 THR A CA 1
ATOM 670 C C . THR A 1 83 ? 11.28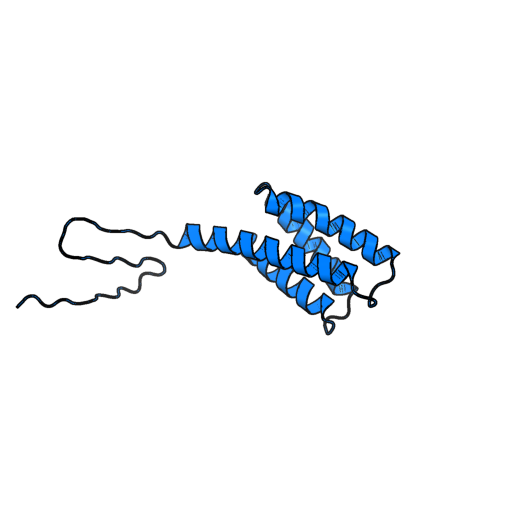7 4.502 -6.807 1.00 84.75 83 THR A C 1
ATOM 672 O O . THR A 1 83 ? 10.438 4.351 -5.927 1.00 84.75 83 THR A O 1
ATOM 675 N N . LYS A 1 84 ? 12.576 4.205 -6.607 1.00 84.69 84 LYS A N 1
ATOM 676 C CA . LYS A 1 84 ? 13.085 3.712 -5.322 1.00 84.69 84 LYS A CA 1
ATOM 677 C C . LYS A 1 84 ? 12.700 4.626 -4.149 1.00 84.69 84 LYS A C 1
ATOM 679 O O . LYS A 1 84 ? 12.228 4.130 -3.139 1.00 84.69 84 LYS A O 1
ATOM 684 N N . GLY A 1 85 ? 12.795 5.948 -4.316 1.00 85.31 85 GLY A N 1
ATOM 685 C CA . GLY A 1 85 ? 12.403 6.900 -3.268 1.00 85.31 85 GLY A CA 1
ATOM 686 C C . GLY A 1 85 ? 10.907 6.860 -2.929 1.00 85.31 85 GLY A C 1
ATOM 687 O O . GLY A 1 85 ? 10.530 7.043 -1.775 1.00 85.31 85 GLY A O 1
ATOM 688 N N . ILE A 1 86 ? 10.043 6.565 -3.909 1.00 85.88 86 ILE A N 1
ATOM 689 C CA . ILE A 1 86 ? 8.605 6.367 -3.667 1.00 85.88 86 ILE A CA 1
ATOM 690 C C . ILE A 1 86 ? 8.367 5.063 -2.900 1.00 85.88 86 ILE A C 1
ATOM 692 O O . ILE A 1 86 ? 7.561 5.050 -1.974 1.00 85.88 86 ILE A O 1
ATOM 696 N N . LEU A 1 87 ? 9.077 3.986 -3.251 1.00 87.56 87 LEU A N 1
ATOM 697 C CA . LEU A 1 87 ? 9.013 2.716 -2.525 1.00 87.56 87 LEU A CA 1
ATOM 698 C C . LEU A 1 87 ? 9.518 2.849 -1.081 1.00 87.56 87 LEU A C 1
ATOM 700 O O . LEU A 1 87 ? 8.882 2.328 -0.172 1.00 87.56 87 LEU A O 1
ATOM 704 N N . GLU A 1 88 ? 10.615 3.571 -0.849 1.00 88.12 88 GLU A N 1
ATOM 705 C CA . GLU A 1 88 ? 11.139 3.843 0.497 1.00 88.12 88 GLU A CA 1
ATOM 706 C C . GLU A 1 88 ? 10.129 4.634 1.335 1.00 88.12 88 GLU A C 1
ATOM 708 O O . GLU A 1 88 ? 9.826 4.250 2.466 1.00 88.12 88 GLU A O 1
ATOM 713 N N . HIS A 1 89 ? 9.540 5.685 0.755 1.00 87.19 89 HIS A N 1
ATOM 714 C CA . HIS A 1 89 ? 8.494 6.463 1.414 1.00 87.19 89 HIS A CA 1
ATOM 715 C C . HIS A 1 89 ? 7.244 5.616 1.701 1.00 87.19 89 HIS A C 1
ATOM 717 O O . HIS A 1 89 ? 6.693 5.682 2.800 1.00 87.19 89 HIS A O 1
ATOM 723 N N . LEU A 1 90 ? 6.819 4.774 0.752 1.00 88.50 90 LEU A N 1
ATOM 724 C CA . LEU A 1 90 ? 5.719 3.830 0.949 1.00 88.50 90 LEU A CA 1
ATOM 725 C C . LEU A 1 90 ? 6.029 2.848 2.088 1.00 88.50 90 LEU A C 1
ATOM 727 O O . LEU A 1 90 ? 5.178 2.639 2.948 1.00 88.50 90 LEU A O 1
ATOM 731 N N . ASN A 1 91 ? 7.236 2.280 2.132 1.00 88.88 91 ASN A N 1
ATOM 732 C CA . ASN A 1 91 ? 7.640 1.350 3.186 1.00 88.88 91 ASN A CA 1
ATOM 733 C C . ASN A 1 91 ? 7.614 2.016 4.567 1.00 88.88 91 ASN A C 1
ATOM 735 O O . ASN A 1 91 ? 7.091 1.448 5.525 1.00 88.88 91 ASN A O 1
ATOM 739 N N . GLN A 1 92 ? 8.123 3.249 4.662 1.00 88.31 92 GLN A N 1
ATOM 740 C CA . GLN A 1 92 ? 8.076 4.031 5.894 1.00 88.31 92 GLN A CA 1
ATOM 741 C C . GLN A 1 92 ? 6.630 4.269 6.344 1.00 88.31 92 GLN A C 1
ATOM 743 O O . GLN A 1 92 ? 6.303 4.045 7.509 1.00 88.31 92 GLN A O 1
ATOM 748 N N . LYS A 1 93 ? 5.748 4.667 5.421 1.00 87.56 93 LYS A N 1
ATOM 749 C CA . LYS A 1 93 ? 4.338 4.920 5.730 1.00 87.56 93 LYS A CA 1
ATOM 750 C C . LYS A 1 93 ? 3.581 3.666 6.139 1.00 87.56 93 LYS A C 1
ATOM 752 O O . LYS A 1 93 ? 2.809 3.712 7.091 1.00 87.56 93 LYS A O 1
ATOM 757 N N . LEU A 1 94 ? 3.836 2.537 5.488 1.00 88.94 94 LEU A N 1
ATOM 758 C CA . LEU A 1 94 ? 3.265 1.254 5.891 1.00 88.94 94 LEU A CA 1
ATOM 759 C C . LEU A 1 94 ? 3.761 0.824 7.279 1.00 88.94 94 LEU A C 1
ATOM 761 O O . LEU A 1 94 ? 2.972 0.310 8.067 1.00 88.94 94 LEU A O 1
ATOM 765 N N . ASN A 1 95 ? 5.025 1.095 7.615 1.00 87.75 95 ASN A N 1
ATOM 766 C CA . ASN A 1 95 ? 5.557 0.831 8.950 1.00 87.75 95 ASN A CA 1
ATOM 767 C C . ASN A 1 95 ? 4.861 1.696 10.020 1.00 87.75 95 ASN A C 1
ATOM 769 O O . ASN A 1 95 ? 4.435 1.177 11.051 1.00 87.75 95 ASN A O 1
ATOM 773 N N . GLU A 1 96 ? 4.658 2.991 9.747 1.00 85.94 96 GLU A N 1
ATOM 774 C CA . GLU A 1 96 ? 3.878 3.895 10.611 1.00 85.94 96 GLU A CA 1
ATOM 775 C C . GLU A 1 96 ? 2.439 3.381 10.812 1.00 85.94 96 GLU A C 1
ATOM 777 O O . GLU A 1 96 ? 1.963 3.304 11.947 1.00 85.94 96 GLU A O 1
ATOM 782 N N . MET A 1 97 ? 1.770 2.955 9.733 1.00 85.06 97 MET A N 1
ATOM 783 C CA . MET A 1 97 ? 0.433 2.347 9.797 1.00 85.06 97 MET A CA 1
ATOM 784 C C . MET A 1 97 ? 0.430 1.060 10.633 1.00 85.06 97 MET A C 1
ATOM 786 O O . MET A 1 97 ? -0.464 0.866 11.458 1.00 85.06 97 MET A O 1
ATOM 790 N N . SER A 1 98 ? 1.445 0.203 10.473 1.00 84.38 98 SER A N 1
ATOM 791 C CA . SER A 1 98 ? 1.575 -1.053 11.223 1.00 84.38 98 SER A CA 1
ATOM 792 C C . SER A 1 98 ? 1.741 -0.841 12.732 1.00 84.38 98 SER A C 1
ATOM 794 O O . SER A 1 98 ? 1.299 -1.673 13.516 1.00 84.38 98 SER A O 1
ATOM 796 N N . GLY A 1 99 ? 2.329 0.286 13.151 1.00 80.81 99 GLY A N 1
ATOM 797 C CA . GLY A 1 99 ? 2.457 0.639 14.566 1.00 80.81 99 GLY A CA 1
ATOM 798 C C . GLY A 1 99 ? 1.145 1.106 15.204 1.00 80.81 99 GLY A C 1
ATOM 799 O O . GLY A 1 99 ? 1.010 1.075 16.425 1.00 80.81 99 GLY A O 1
ATOM 800 N N . ILE A 1 100 ? 0.180 1.540 14.389 1.00 79.38 100 ILE A N 1
ATOM 801 C CA . ILE A 1 100 ? -1.118 2.058 14.843 1.00 79.38 100 ILE A CA 1
ATOM 802 C C . ILE A 1 100 ? -2.198 0.974 14.768 1.00 79.38 100 ILE A C 1
ATOM 804 O O . ILE A 1 100 ? -3.096 0.933 15.609 1.00 79.38 100 ILE A O 1
ATOM 808 N N . ILE A 1 101 ? -2.116 0.102 13.767 1.00 79.31 101 ILE A N 1
ATOM 809 C CA . ILE A 1 101 ? -3.062 -0.989 13.544 1.00 79.31 101 ILE A CA 1
ATOM 810 C C . ILE A 1 101 ? -2.593 -2.215 14.324 1.00 79.31 101 ILE A C 1
ATOM 812 O O . ILE A 1 101 ? -1.437 -2.617 14.234 1.00 79.31 101 ILE A O 1
ATOM 816 N N . ALA A 1 102 ? -3.492 -2.839 15.086 1.00 67.94 102 ALA A N 1
ATOM 817 C CA . ALA A 1 102 ? -3.156 -4.042 15.836 1.00 67.94 102 ALA A CA 1
ATOM 818 C C . ALA A 1 102 ? -2.635 -5.136 14.886 1.00 67.94 102 ALA A C 1
ATOM 820 O O . ALA A 1 102 ? -3.336 -5.567 13.970 1.00 67.94 102 ALA A O 1
ATOM 821 N N . ALA A 1 103 ? -1.415 -5.621 15.136 1.00 58.84 103 ALA A N 1
ATOM 822 C CA . ALA A 1 103 ? -0.703 -6.567 14.272 1.00 58.84 103 ALA A CA 1
ATOM 823 C C . ALA A 1 103 ? -1.440 -7.905 14.021 1.00 58.84 103 ALA A C 1
ATOM 825 O O . ALA A 1 103 ? -1.046 -8.662 13.139 1.00 58.84 103 ALA A O 1
ATOM 826 N N . GLY A 1 104 ? -2.500 -8.204 14.782 1.00 57.84 104 GLY A N 1
ATOM 827 C CA . GLY A 1 104 ? -3.328 -9.406 14.627 1.00 57.84 104 GLY A CA 1
ATOM 828 C C . GLY A 1 104 ? -4.579 -9.243 13.753 1.00 57.84 104 GLY A C 1
ATOM 829 O O . GLY A 1 104 ? -5.247 -10.239 13.490 1.00 57.84 104 GLY A O 1
ATOM 830 N N . GLY A 1 105 ? -4.919 -8.022 13.327 1.00 71.00 105 GLY A N 1
ATOM 831 C CA . GLY A 1 105 ? -6.084 -7.761 12.475 1.00 71.00 105 GLY A CA 1
ATOM 832 C C . GLY A 1 105 ? -5.813 -8.036 10.994 1.00 71.00 105 GLY A C 1
ATOM 833 O O . GLY A 1 105 ? -4.664 -8.015 10.541 1.00 71.00 105 GLY A O 1
ATOM 834 N N . THR A 1 106 ? -6.878 -8.240 10.213 1.00 80.00 106 THR A N 1
ATOM 835 C CA . THR A 1 106 ? -6.810 -8.435 8.750 1.00 80.00 106 THR A CA 1
ATOM 836 C C . THR A 1 106 ? -5.991 -7.331 8.078 1.00 80.00 106 THR A C 1
ATOM 838 O O . THR A 1 106 ? -5.132 -7.606 7.238 1.00 80.00 106 THR A O 1
ATOM 841 N N . LEU A 1 107 ? -6.203 -6.085 8.507 1.00 81.31 107 LEU A N 1
ATOM 842 C CA . LEU A 1 107 ? -5.514 -4.910 7.985 1.00 81.31 107 LEU A CA 1
ATOM 843 C C . LEU A 1 107 ? -4.002 -4.937 8.294 1.00 81.31 107 LEU A C 1
ATOM 845 O O . LEU A 1 107 ? -3.185 -4.669 7.413 1.00 81.31 107 LEU A O 1
ATOM 849 N N . GLY A 1 108 ? -3.614 -5.341 9.510 1.00 82.94 108 GLY A N 1
ATOM 850 C CA . GLY A 1 108 ? -2.208 -5.473 9.915 1.00 82.94 108 GLY A CA 1
ATOM 851 C C . GLY A 1 108 ? -1.462 -6.567 9.139 1.00 82.94 108 GLY A C 1
ATOM 852 O O . GLY A 1 108 ? -0.315 -6.371 8.719 1.00 82.94 108 GLY A O 1
ATOM 853 N N . GLY A 1 109 ? -2.136 -7.688 8.862 1.00 84.06 109 GLY A N 1
ATOM 854 C CA . GLY A 1 109 ? -1.604 -8.749 8.004 1.00 84.06 109 GLY A CA 1
ATOM 855 C C . GLY A 1 109 ? -1.383 -8.286 6.559 1.00 84.06 109 GLY A C 1
ATOM 856 O O . GLY A 1 109 ? -0.344 -8.582 5.963 1.00 84.06 109 GLY A O 1
ATOM 857 N N . MET A 1 110 ? -2.315 -7.503 6.007 1.00 85.38 110 MET A N 1
ATOM 858 C CA . MET A 1 110 ? -2.191 -6.954 4.652 1.00 85.38 110 MET A CA 1
ATOM 859 C C . MET A 1 110 ? -1.072 -5.921 4.534 1.00 85.38 110 MET A C 1
ATOM 861 O O . MET A 1 110 ? -0.280 -5.996 3.596 1.00 85.38 110 MET A O 1
ATOM 865 N N . ILE A 1 111 ? -0.957 -5.003 5.497 1.00 87.94 111 ILE A N 1
ATOM 866 C CA . ILE A 1 111 ? 0.137 -4.021 5.544 1.00 87.94 111 ILE A CA 1
ATOM 867 C C . ILE A 1 111 ? 1.487 -4.737 5.551 1.00 87.94 111 ILE A C 1
ATOM 869 O O . ILE A 1 111 ? 2.345 -4.439 4.720 1.00 87.94 111 ILE A O 1
ATOM 873 N N . SER A 1 112 ? 1.638 -5.748 6.410 1.00 86.56 112 SER A N 1
ATOM 874 C CA . SER A 1 112 ? 2.855 -6.563 6.482 1.00 86.56 112 SER A CA 1
ATOM 875 C C . SER A 1 112 ? 3.180 -7.240 5.143 1.00 86.56 112 SER A C 1
ATOM 877 O O . SER A 1 112 ? 4.331 -7.249 4.704 1.00 86.56 112 SER A O 1
ATOM 879 N N . ALA A 1 113 ? 2.167 -7.768 4.448 1.00 86.31 113 ALA A N 1
ATOM 880 C CA . ALA A 1 113 ? 2.344 -8.401 3.142 1.00 86.31 113 ALA A CA 1
ATOM 881 C C . ALA A 1 113 ? 2.754 -7.411 2.035 1.00 86.31 113 ALA A C 1
ATOM 883 O O . ALA A 1 113 ? 3.513 -7.789 1.132 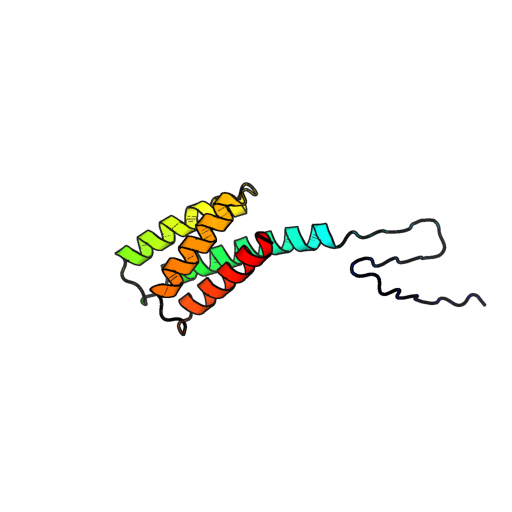1.00 86.31 113 ALA A O 1
ATOM 884 N N . VAL A 1 114 ? 2.262 -6.165 2.081 1.00 88.38 114 VAL A N 1
ATOM 885 C CA . VAL A 1 114 ? 2.697 -5.090 1.173 1.00 88.38 114 VAL A CA 1
ATOM 886 C C . VAL A 1 114 ? 4.141 -4.702 1.494 1.00 88.38 114 VAL A C 1
ATOM 888 O O . VAL A 1 114 ? 4.965 -4.700 0.582 1.00 88.38 114 VAL A O 1
ATOM 891 N N . MET A 1 115 ? 4.482 -4.485 2.771 1.00 89.44 115 MET A N 1
ATOM 892 C CA . MET A 1 115 ? 5.846 -4.146 3.209 1.00 89.44 115 MET A CA 1
ATOM 893 C C . MET A 1 115 ? 6.885 -5.172 2.746 1.00 89.44 115 MET A C 1
ATOM 895 O O . MET A 1 115 ? 7.916 -4.785 2.211 1.00 89.44 115 MET A O 1
ATOM 899 N N . GLN A 1 116 ? 6.601 -6.474 2.859 1.00 87.75 116 GLN A N 1
ATOM 900 C CA . GLN A 1 116 ? 7.507 -7.526 2.366 1.00 87.75 116 GLN A CA 1
ATOM 901 C C . GLN A 1 116 ? 7.772 -7.434 0.855 1.00 87.75 116 GLN A C 1
ATOM 903 O O . GLN A 1 116 ? 8.880 -7.703 0.394 1.00 87.75 116 GLN A O 1
ATOM 908 N N . THR A 1 117 ? 6.757 -7.048 0.080 1.00 87.25 117 THR A N 1
ATOM 909 C CA . THR A 1 117 ? 6.885 -6.903 -1.382 1.00 87.25 117 THR A CA 1
ATOM 910 C C . THR A 1 117 ? 7.704 -5.663 -1.719 1.00 87.25 117 THR A C 1
ATOM 912 O O . THR A 1 117 ? 8.583 -5.704 -2.573 1.00 87.25 117 THR A O 1
ATOM 915 N N . VAL A 1 118 ? 7.463 -4.565 -0.998 1.00 87.88 118 VAL A N 1
ATOM 916 C CA . VAL A 1 118 ? 8.247 -3.335 -1.132 1.00 87.88 118 VAL A CA 1
ATOM 917 C C . VAL A 1 118 ? 9.712 -3.579 -0.760 1.00 87.88 118 VAL A C 1
ATOM 919 O O . VAL A 1 118 ? 10.591 -3.191 -1.517 1.00 87.88 118 VAL A O 1
ATOM 922 N N . ASP A 1 119 ? 9.989 -4.278 0.343 1.00 86.69 119 ASP A N 1
ATOM 923 C CA . ASP A 1 119 ? 11.350 -4.642 0.759 1.00 86.69 119 ASP A CA 1
ATOM 924 C C . ASP A 1 119 ? 12.065 -5.511 -0.289 1.00 86.69 119 ASP A C 1
ATOM 926 O O . ASP A 1 119 ? 13.236 -5.290 -0.591 1.00 86.69 119 ASP A O 1
ATOM 930 N N . THR A 1 120 ? 11.340 -6.447 -0.910 1.00 86.25 120 THR A N 1
ATOM 931 C CA . THR A 1 120 ? 11.862 -7.277 -2.008 1.00 86.25 120 THR A CA 1
ATOM 932 C C . THR A 1 120 ? 12.225 -6.439 -3.236 1.00 86.25 120 THR A C 1
ATOM 934 O O . THR A 1 120 ? 13.251 -6.692 -3.858 1.00 86.25 120 THR A O 1
ATOM 937 N N . LEU A 1 121 ? 11.428 -5.417 -3.561 1.00 84.56 121 LEU A N 1
ATOM 938 C CA . LEU A 1 121 ? 11.695 -4.487 -4.666 1.00 84.56 121 LEU A CA 1
ATOM 939 C C . LEU A 1 121 ? 12.798 -3.456 -4.356 1.00 84.56 121 LEU A C 1
ATOM 941 O O . LEU A 1 121 ? 13.338 -2.848 -5.281 1.00 84.56 121 LEU A O 1
ATOM 945 N N . LEU A 1 122 ? 13.112 -3.225 -3.077 1.00 83.81 122 LEU A N 1
ATOM 946 C CA . LEU A 1 122 ? 14.148 -2.284 -2.632 1.00 83.81 122 LEU A CA 1
ATOM 947 C C . LEU A 1 122 ? 15.554 -2.903 -2.539 1.00 83.81 122 LEU A C 1
ATOM 949 O O . LEU A 1 122 ? 16.533 -2.143 -2.505 1.00 83.81 122 LEU A O 1
ATOM 953 N N . LYS A 1 123 ? 15.640 -4.237 -2.478 1.00 79.69 123 LYS A N 1
ATOM 954 C CA . LYS A 1 123 ? 16.878 -5.034 -2.471 1.00 79.69 123 LYS A CA 1
ATOM 955 C C . LYS A 1 123 ? 17.509 -5.130 -3.858 1.00 79.69 123 LYS A C 1
ATOM 957 O O . LYS A 1 123 ? 18.752 -5.001 -3.915 1.00 79.69 123 LYS A O 1
#